Protein AF-A0A8J3ELS8-F1 (afdb_monomer_lite)

pLDDT: mean 84.65, std 16.42, range [35.12, 97.94]

Secondary structure (DSSP, 8-state):
-------HHHHHHHHHHHHHHHHHHHHHHHHHHHHHHHHHHTTSS-HHHHHHHHHHHHHHHHHH-S-----

Organism: NCBI:txid1437324

Foldseek 3Di:
DDPPDDDPVRVVVVVVVLVVVLVVVLVVLVVVLVVQVVCVVVVVHDPVRNVVSVVVSVVVSVVSDPDPPPD

Sequence (71 aa):
MAKNKKSKAERRRDREILNLYHQKVTEDELRLLFENFRKWDRQELPYYELTDLIHEFHKKIKKYGPCFKMG

Radius of gyration: 17.92 Å; chains: 1; bounding box: 53×21×43 Å

Structure (mmCIF, N/CA/C/O backbone):
data_AF-A0A8J3ELS8-F1
#
_entry.id   AF-A0A8J3ELS8-F1
#
loop_
_atom_site.group_PDB
_atom_site.id
_atom_site.type_symbol
_atom_site.label_atom_id
_atom_site.label_alt_id
_atom_site.label_comp_id
_atom_site.label_asym_id
_atom_site.label_entity_id
_atom_site.label_seq_id
_atom_site.pdbx_PDB_ins_code
_atom_site.Cartn_x
_atom_site.Cartn_y
_atom_site.Cartn_z
_atom_site.occupancy
_atom_site.B_iso_or_equiv
_atom_site.auth_seq_id
_atom_site.auth_comp_id
_atom_site.auth_asym_id
_atom_site.auth_atom_id
_atom_site.pdbx_PDB_model_num
ATOM 1 N N . MET A 1 1 ? 37.500 2.463 -22.298 1.00 42.25 1 MET A N 1
ATOM 2 C CA . MET A 1 1 ? 36.327 1.565 -22.397 1.00 42.25 1 MET A CA 1
ATOM 3 C C . MET A 1 1 ? 35.112 2.396 -22.787 1.00 42.25 1 MET A C 1
ATOM 5 O O . MET A 1 1 ? 34.714 3.265 -22.019 1.00 42.25 1 MET A O 1
ATOM 9 N N . ALA A 1 2 ? 34.587 2.231 -24.004 1.00 52.59 2 ALA A N 1
ATOM 10 C CA . ALA A 1 2 ? 33.426 2.994 -24.459 1.00 52.59 2 ALA A CA 1
ATOM 11 C C . ALA A 1 2 ? 32.187 2.569 -23.654 1.00 52.59 2 ALA A C 1
ATOM 13 O O . ALA A 1 2 ? 31.846 1.389 -23.617 1.00 52.59 2 ALA A O 1
ATOM 14 N N . LYS A 1 3 ? 31.518 3.519 -22.986 1.00 59.66 3 LYS A N 1
ATOM 15 C CA . LYS A 1 3 ? 30.209 3.276 -22.364 1.00 59.66 3 LYS A CA 1
ATOM 16 C C . LYS A 1 3 ? 29.238 2.903 -23.480 1.00 59.66 3 LYS A C 1
ATOM 18 O O . LYS A 1 3 ? 28.838 3.776 -24.249 1.00 59.66 3 LYS A O 1
ATOM 23 N N . ASN A 1 4 ? 28.894 1.622 -23.579 1.00 67.19 4 ASN A N 1
ATOM 24 C CA . ASN A 1 4 ? 27.937 1.122 -24.556 1.00 67.19 4 ASN A CA 1
ATOM 25 C C . ASN A 1 4 ? 26.599 1.848 -24.318 1.00 67.19 4 ASN A C 1
ATOM 27 O O . ASN A 1 4 ? 25.924 1.632 -23.309 1.00 67.19 4 ASN A O 1
ATOM 31 N N . LYS A 1 5 ? 26.264 2.819 -25.177 1.00 74.38 5 LYS A N 1
ATOM 32 C CA . LYS A 1 5 ? 25.028 3.601 -25.058 1.00 74.38 5 LYS A CA 1
ATOM 33 C C . LYS A 1 5 ? 23.875 2.687 -25.458 1.00 74.38 5 LYS A C 1
ATOM 35 O O . LYS A 1 5 ? 23.743 2.372 -26.635 1.00 74.38 5 LYS A O 1
ATOM 40 N N . LYS A 1 6 ? 23.025 2.321 -24.491 1.00 77.19 6 LYS A N 1
ATOM 41 C CA . LYS A 1 6 ? 21.771 1.597 -24.747 1.00 77.19 6 LYS A CA 1
ATOM 42 C C . LYS A 1 6 ? 21.002 2.242 -25.905 1.00 77.19 6 LYS A C 1
ATOM 44 O O . LYS A 1 6 ? 20.822 3.469 -25.944 1.00 77.19 6 LYS A O 1
ATOM 49 N N . SER A 1 7 ? 20.517 1.414 -26.819 1.00 85.62 7 SER A N 1
ATOM 50 C CA . SER A 1 7 ? 19.640 1.806 -27.914 1.00 85.62 7 SER A CA 1
ATOM 51 C C . SER A 1 7 ? 18.370 2.482 -27.382 1.00 85.62 7 SER A C 1
ATOM 53 O O . SER A 1 7 ? 17.953 2.303 -26.233 1.00 85.62 7 SER A O 1
ATOM 55 N N . LYS A 1 8 ? 17.714 3.291 -28.224 1.00 82.94 8 LYS A N 1
ATOM 56 C CA . LYS A 1 8 ? 16.389 3.853 -27.903 1.00 82.94 8 LYS A CA 1
ATOM 57 C C . LYS A 1 8 ? 15.385 2.745 -27.544 1.00 82.94 8 LYS A C 1
ATOM 59 O O . LYS A 1 8 ? 14.622 2.931 -26.603 1.00 82.94 8 LYS A O 1
ATOM 64 N N . ALA A 1 9 ? 15.440 1.602 -28.231 1.00 86.19 9 ALA A N 1
ATOM 65 C CA . ALA A 1 9 ? 14.560 0.462 -27.972 1.00 86.19 9 ALA A CA 1
ATOM 66 C C . ALA A 1 9 ? 14.809 -0.179 -26.595 1.00 86.19 9 ALA A C 1
ATOM 68 O O . ALA A 1 9 ? 13.862 -0.461 -25.870 1.00 86.19 9 ALA A O 1
ATOM 69 N N . GLU A 1 10 ? 16.072 -0.345 -26.196 1.00 84.06 10 GLU A N 1
ATOM 70 C CA . GLU A 1 10 ? 16.433 -0.897 -24.881 1.00 84.06 10 GLU A CA 1
ATOM 71 C C . GLU A 1 10 ? 15.965 0.010 -23.745 1.00 84.06 10 GLU A C 1
ATOM 73 O O . GLU A 1 10 ? 15.322 -0.448 -22.810 1.00 84.06 10 GLU A O 1
ATOM 78 N N . ARG A 1 11 ? 16.182 1.325 -23.872 1.00 86.38 11 ARG A N 1
ATOM 79 C CA . ARG A 1 11 ? 15.687 2.295 -22.882 1.00 86.38 11 ARG A CA 1
ATOM 80 C C . ARG A 1 11 ? 14.164 2.314 -22.781 1.00 86.38 11 ARG A C 1
ATOM 82 O O . ARG A 1 11 ? 13.647 2.602 -21.708 1.00 86.38 11 ARG A O 1
ATOM 89 N N . ARG A 1 12 ? 13.452 2.062 -23.883 1.00 85.44 12 ARG A N 1
ATOM 90 C CA . ARG A 1 12 ? 11.989 1.969 -23.880 1.00 85.44 12 ARG A CA 1
ATOM 91 C C . ARG A 1 12 ? 11.524 0.725 -23.121 1.00 85.44 12 ARG A C 1
ATOM 93 O O . ARG A 1 12 ? 10.708 0.871 -22.221 1.00 85.44 12 ARG A O 1
ATOM 100 N N . ARG A 1 13 ? 12.106 -0.444 -23.411 1.00 87.94 13 ARG A N 1
ATOM 101 C CA . ARG A 1 13 ? 11.809 -1.688 -22.682 1.00 87.94 13 ARG A CA 1
ATOM 102 C C . ARG A 1 13 ? 12.101 -1.565 -21.191 1.00 87.94 13 ARG A C 1
ATOM 104 O O . ARG A 1 13 ? 11.257 -1.924 -20.383 1.00 87.94 13 ARG A O 1
ATOM 111 N N . ASP A 1 14 ? 13.248 -0.996 -20.825 1.00 85.06 14 ASP A N 1
ATOM 112 C CA . ASP A 1 14 ? 13.611 -0.796 -19.417 1.00 85.06 14 ASP A CA 1
ATOM 113 C C . ASP A 1 14 ? 12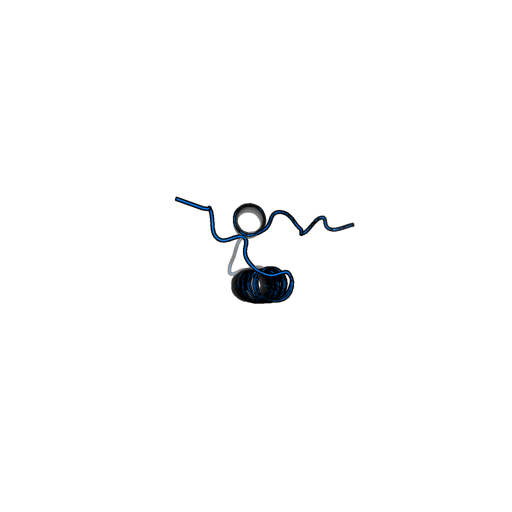.576 0.076 -18.685 1.00 85.06 14 ASP A C 1
ATOM 115 O O . ASP A 1 14 ? 12.204 -0.217 -17.552 1.00 85.06 14 ASP A O 1
ATOM 119 N N . ARG A 1 15 ? 12.067 1.132 -19.339 1.00 87.25 15 ARG A N 1
ATOM 120 C CA . ARG A 1 15 ? 11.000 1.978 -18.779 1.00 87.25 15 ARG A CA 1
ATOM 121 C C . ARG A 1 15 ? 9.672 1.240 -18.665 1.00 87.25 15 ARG A C 1
ATOM 123 O O . ARG A 1 15 ? 8.988 1.413 -17.667 1.00 87.25 15 ARG A O 1
ATOM 130 N N . GLU A 1 16 ? 9.304 0.443 -19.664 1.00 89.31 16 GLU A N 1
ATOM 131 C CA . GLU A 1 16 ? 8.078 -0.363 -19.634 1.00 89.31 16 GLU A CA 1
ATOM 132 C C . GLU A 1 16 ? 8.129 -1.393 -18.496 1.00 89.31 16 GLU A C 1
ATOM 134 O O . GLU A 1 16 ? 7.175 -1.499 -17.732 1.00 89.31 16 GLU A O 1
ATOM 139 N N . ILE A 1 17 ? 9.266 -2.070 -18.303 1.00 88.75 17 ILE A N 1
ATOM 140 C CA . ILE A 1 17 ? 9.478 -3.006 -17.187 1.00 88.75 17 ILE A CA 1
ATOM 141 C C . ILE A 1 17 ? 9.369 -2.286 -15.840 1.00 88.75 17 ILE A C 1
ATOM 143 O O . ILE A 1 17 ? 8.680 -2.771 -14.944 1.00 88.75 17 ILE A O 1
ATOM 147 N N . LEU A 1 18 ? 10.015 -1.124 -15.696 1.00 86.50 18 LEU A N 1
ATOM 148 C CA . LEU A 1 18 ? 9.907 -0.318 -14.479 1.00 86.50 18 LEU A CA 1
ATOM 149 C C . LEU A 1 18 ? 8.457 0.104 -14.221 1.00 86.50 18 LEU A C 1
ATOM 151 O O . LEU A 1 18 ? 7.970 -0.070 -13.111 1.00 86.50 18 LEU A O 1
ATOM 155 N N . ASN A 1 19 ? 7.742 0.583 -15.240 1.00 86.19 19 ASN A N 1
ATOM 156 C CA . ASN A 1 19 ? 6.338 0.972 -15.110 1.00 86.19 19 ASN A CA 1
ATOM 157 C C . ASN A 1 19 ? 5.447 -0.196 -14.675 1.00 86.19 19 ASN A C 1
ATOM 159 O O . ASN A 1 19 ? 4.641 -0.021 -13.766 1.00 86.19 19 ASN A O 1
ATOM 163 N N . LEU A 1 20 ? 5.613 -1.380 -15.270 1.00 89.38 20 LEU A N 1
ATOM 164 C CA . LEU A 1 20 ? 4.861 -2.577 -14.880 1.00 89.38 20 LEU A CA 1
ATOM 165 C C . LEU A 1 20 ? 5.16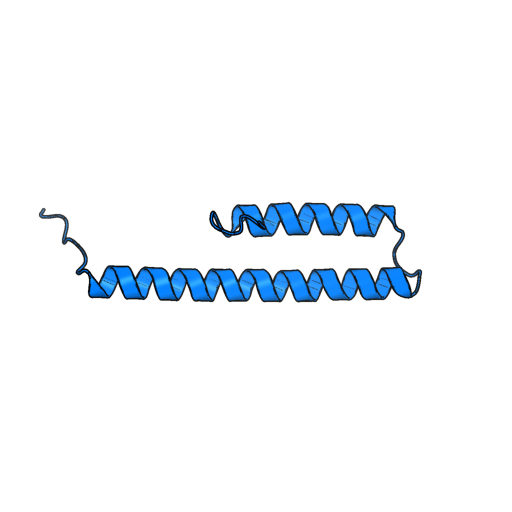6 -2.993 -13.438 1.00 89.38 20 LEU A C 1
ATOM 167 O O . LEU A 1 20 ? 4.259 -3.356 -12.692 1.00 89.38 20 LEU A O 1
ATOM 171 N N . TYR A 1 21 ? 6.433 -2.908 -13.026 1.00 87.94 21 TYR A N 1
ATOM 172 C CA . TYR A 1 21 ? 6.825 -3.164 -11.644 1.00 87.94 21 TYR A CA 1
ATOM 173 C C . TYR A 1 21 ? 6.171 -2.166 -10.681 1.00 87.94 21 TYR A C 1
ATOM 175 O O . TYR A 1 21 ? 5.584 -2.574 -9.682 1.00 87.94 21 TYR A O 1
ATOM 183 N N . HIS A 1 22 ? 6.221 -0.869 -10.998 1.00 85.88 22 HIS A N 1
ATOM 184 C CA . HIS A 1 22 ? 5.589 0.175 -10.194 1.00 85.88 22 HIS A CA 1
ATOM 185 C C . HIS A 1 22 ? 4.082 -0.037 -10.077 1.00 85.88 22 HIS A C 1
ATOM 187 O O . HIS A 1 22 ? 3.558 -0.014 -8.968 1.00 85.88 22 HIS A O 1
ATOM 193 N N . GLN A 1 23 ? 3.407 -0.307 -11.197 1.00 88.25 23 GLN A N 1
ATOM 194 C CA . GLN A 1 23 ? 1.977 -0.594 -11.219 1.00 88.25 23 GLN A CA 1
ATOM 195 C C . GLN A 1 23 ? 1.642 -1.774 -10.307 1.00 88.25 23 GLN A C 1
ATOM 197 O O . GLN A 1 23 ? 0.773 -1.647 -9.451 1.00 88.25 23 GLN A O 1
ATOM 202 N N . LYS A 1 24 ? 2.369 -2.889 -10.435 1.00 91.00 24 LYS A N 1
ATOM 203 C CA . LYS A 1 24 ? 2.140 -4.076 -9.608 1.00 91.00 24 LYS A CA 1
ATOM 204 C C . LYS A 1 24 ? 2.295 -3.774 -8.115 1.00 91.00 24 LYS A C 1
ATOM 206 O O . LYS A 1 24 ? 1.420 -4.119 -7.333 1.00 91.00 24 LYS A O 1
ATOM 211 N N . VAL A 1 25 ? 3.379 -3.101 -7.724 1.00 89.25 25 VAL A N 1
ATOM 212 C CA . VAL A 1 25 ? 3.621 -2.734 -6.317 1.00 89.25 25 VAL A CA 1
ATOM 213 C C . VAL A 1 25 ? 2.510 -1.827 -5.786 1.00 89.25 25 VAL A C 1
ATOM 215 O O . VAL A 1 25 ? 2.034 -2.026 -4.671 1.00 89.25 25 VAL A O 1
ATOM 218 N N . THR A 1 26 ? 2.073 -0.846 -6.576 1.00 90.19 26 THR A N 1
ATOM 219 C CA . THR A 1 26 ? 0.965 0.037 -6.200 1.00 90.19 26 THR A CA 1
ATOM 220 C C . THR A 1 26 ? -0.350 -0.728 -6.055 1.00 90.19 26 THR A C 1
ATOM 222 O O . THR A 1 26 ? -1.061 -0.506 -5.080 1.00 90.19 26 THR A O 1
ATOM 225 N N . GLU A 1 27 ? -0.670 -1.638 -6.976 1.00 93.31 27 GLU A N 1
ATOM 226 C CA . GLU A 1 27 ? -1.873 -2.476 -6.896 1.00 93.31 27 GLU A CA 1
ATOM 227 C C . GLU A 1 27 ? -1.860 -3.392 -5.665 1.00 93.31 27 GLU A C 1
ATOM 229 O O . GLU A 1 27 ? -2.875 -3.500 -4.976 1.00 93.31 27 GLU A O 1
ATOM 234 N N . ASP A 1 28 ? -0.723 -4.013 -5.352 1.00 93.00 28 ASP A N 1
ATOM 235 C CA . ASP A 1 28 ? -0.583 -4.892 -4.187 1.00 93.00 28 ASP A CA 1
ATOM 236 C C . ASP A 1 28 ? -0.773 -4.114 -2.868 1.00 93.00 28 ASP A C 1
ATOM 238 O O . ASP A 1 28 ? -1.521 -4.544 -1.987 1.00 93.00 28 ASP A O 1
ATOM 242 N N . GLU A 1 29 ? -0.170 -2.928 -2.744 1.00 93.62 29 GLU A N 1
ATOM 243 C CA . GLU A 1 29 ? -0.345 -2.068 -1.564 1.00 93.62 29 GLU A CA 1
ATOM 244 C C . GLU A 1 29 ? -1.771 -1.489 -1.472 1.00 93.62 29 GLU A C 1
ATOM 246 O O . GLU A 1 29 ? -2.311 -1.362 -0.372 1.00 93.62 29 GLU A O 1
ATOM 251 N N . LEU A 1 30 ? -2.423 -1.191 -2.605 1.00 94.06 30 LEU A N 1
ATOM 252 C CA . LEU A 1 30 ? -3.825 -0.752 -2.639 1.00 94.06 30 LEU A CA 1
ATOM 253 C C . LEU A 1 30 ? -4.769 -1.845 -2.135 1.00 94.06 30 LEU A C 1
ATOM 255 O O . LEU A 1 30 ? -5.686 -1.557 -1.367 1.00 94.06 30 LEU A O 1
ATOM 259 N N . ARG A 1 31 ? -4.539 -3.102 -2.533 1.00 95.75 31 ARG A N 1
ATOM 260 C CA . ARG A 1 31 ? -5.320 -4.249 -2.045 1.00 95.75 31 ARG A CA 1
ATOM 261 C C . ARG A 1 31 ? -5.173 -4.416 -0.536 1.00 95.75 31 ARG A C 1
ATOM 263 O O . ARG A 1 31 ? -6.169 -4.640 0.147 1.00 95.75 31 ARG A O 1
ATOM 270 N N . LEU A 1 32 ? -3.959 -4.254 -0.007 1.00 94.62 32 LEU A N 1
ATOM 271 C CA . LEU A 1 32 ? -3.724 -4.295 1.436 1.00 94.62 32 LEU A CA 1
ATOM 272 C C . LEU A 1 32 ? -4.460 -3.161 2.163 1.00 94.62 32 LEU A C 1
ATOM 274 O O . LEU A 1 32 ? -5.105 -3.398 3.183 1.00 94.62 32 LEU A O 1
ATOM 278 N N . LEU A 1 33 ? -4.391 -1.938 1.631 1.00 96.50 33 LEU A N 1
ATOM 279 C CA . LEU A 1 33 ? -5.090 -0.795 2.208 1.00 96.50 33 LEU A CA 1
ATOM 280 C C . LEU A 1 33 ? -6.613 -0.998 2.194 1.00 96.50 33 LEU A C 1
ATOM 282 O O . LEU A 1 33 ? -7.278 -0.704 3.186 1.00 96.50 33 LEU A O 1
ATOM 286 N N . PHE A 1 34 ? -7.160 -1.551 1.112 1.00 97.12 34 PHE A N 1
ATOM 287 C CA . PHE A 1 34 ? -8.582 -1.868 1.004 1.00 97.12 34 PHE A CA 1
ATOM 288 C C . PHE A 1 34 ? -9.050 -2.859 2.078 1.00 97.12 34 PHE A C 1
ATOM 290 O O . PHE A 1 34 ? -10.090 -2.647 2.697 1.00 97.12 34 PHE A O 1
ATOM 297 N N . GLU A 1 35 ? -8.268 -3.898 2.375 1.00 97.50 35 GLU A N 1
ATOM 298 C CA . GLU A 1 35 ? -8.596 -4.818 3.471 1.00 97.50 35 GLU A CA 1
ATOM 299 C C . GLU A 1 35 ? -8.615 -4.115 4.838 1.00 97.50 35 GLU A C 1
ATOM 301 O O . GLU A 1 35 ? -9.452 -4.431 5.683 1.00 97.50 35 GLU A O 1
ATOM 306 N N . ASN A 1 36 ? -7.765 -3.107 5.054 1.00 97.69 36 ASN A N 1
ATOM 307 C CA . ASN A 1 36 ? -7.819 -2.294 6.273 1.00 97.69 36 ASN A CA 1
ATOM 308 C C . ASN A 1 36 ? -9.079 -1.417 6.326 1.00 97.69 36 ASN A C 1
ATOM 310 O O . ASN A 1 36 ? -9.701 -1.325 7.383 1.00 97.69 36 ASN A O 1
ATOM 314 N N . PHE A 1 37 ? -9.513 -0.849 5.195 1.00 97.81 37 PHE A N 1
ATOM 315 C CA . PHE A 1 37 ? -10.804 -0.157 5.112 1.00 97.81 37 PHE A CA 1
ATOM 316 C C . PHE A 1 37 ? -11.974 -1.086 5.447 1.00 97.81 37 PHE A C 1
ATOM 318 O O . PHE A 1 37 ? -12.867 -0.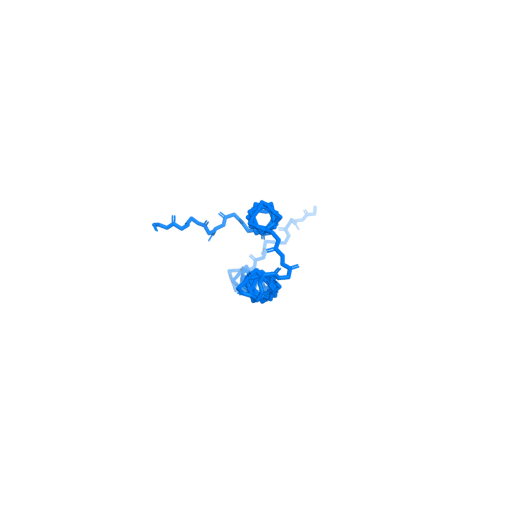689 6.188 1.00 97.81 37 PHE A O 1
ATOM 325 N N . ARG A 1 38 ? -11.954 -2.338 4.971 1.00 97.94 38 ARG A N 1
ATOM 326 C CA . ARG A 1 38 ? -12.989 -3.330 5.308 1.00 97.94 38 ARG A CA 1
ATOM 327 C C . ARG A 1 38 ? -13.022 -3.659 6.799 1.00 97.94 38 ARG A C 1
ATOM 329 O O . ARG A 1 38 ? -14.100 -3.809 7.362 1.00 97.94 38 ARG A O 1
ATOM 336 N N . LYS A 1 39 ? -11.859 -3.773 7.447 1.00 97.81 39 LYS A N 1
ATOM 337 C CA . LYS A 1 39 ? -11.783 -3.972 8.905 1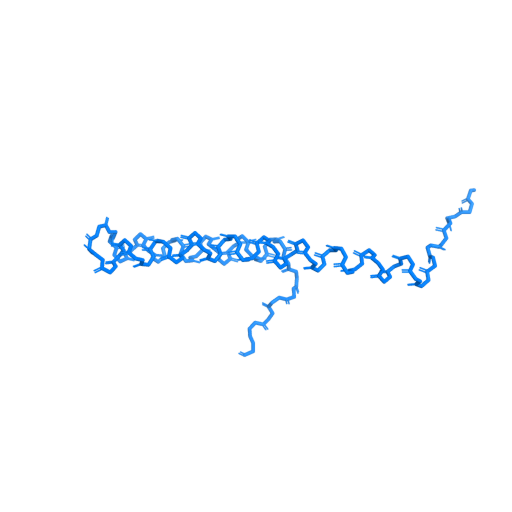.00 97.81 39 LYS A CA 1
ATOM 338 C C . LYS A 1 39 ? -12.350 -2.774 9.663 1.00 97.81 39 LYS A C 1
ATOM 340 O O . LYS A 1 39 ? -13.095 -2.959 10.619 1.00 97.81 39 LYS A O 1
ATOM 345 N N . TRP A 1 40 ? -12.034 -1.560 9.220 1.00 97.56 40 TRP A N 1
ATOM 346 C CA . TRP A 1 40 ? -12.579 -0.337 9.810 1.00 97.56 40 TRP A CA 1
ATOM 347 C C . TRP A 1 40 ? -14.101 -0.241 9.657 1.00 97.56 40 TRP A C 1
ATOM 349 O O . TRP A 1 40 ? -14.784 0.051 10.634 1.00 97.56 40 TRP A O 1
ATOM 359 N N . ASP A 1 41 ? -14.639 -0.566 8.480 1.00 97.38 41 ASP A N 1
ATOM 360 C CA . ASP A 1 41 ? -16.087 -0.587 8.220 1.00 97.38 41 ASP A CA 1
ATOM 361 C C . ASP A 1 41 ? -16.827 -1.569 9.148 1.00 97.38 41 ASP A C 1
ATOM 363 O O . ASP A 1 41 ? -17.902 -1.280 9.669 1.00 97.38 41 ASP A O 1
ATOM 367 N N . ARG A 1 42 ? -16.187 -2.702 9.464 1.00 97.81 42 ARG A N 1
ATOM 368 C CA . ARG A 1 42 ? -16.674 -3.680 10.452 1.00 97.81 42 ARG A CA 1
ATOM 369 C C . ARG A 1 42 ? -16.398 -3.304 11.912 1.00 97.81 42 ARG A C 1
ATOM 371 O O . ARG A 1 42 ? -16.684 -4.105 12.795 1.00 97.81 42 ARG A O 1
ATOM 378 N N . GLN A 1 43 ? -15.846 -2.119 12.180 1.00 96.25 43 GLN A N 1
ATOM 379 C CA . GLN A 1 43 ? -15.430 -1.646 13.510 1.00 96.25 43 GLN A CA 1
ATOM 380 C C . GLN A 1 43 ? -14.343 -2.512 14.183 1.00 96.25 43 GLN A C 1
ATOM 382 O O . GLN A 1 43 ? -14.116 -2.413 15.385 1.00 96.25 43 GLN A O 1
ATOM 387 N N . GLU A 1 44 ? -13.628 -3.334 13.408 1.00 97.56 44 GLU A N 1
ATOM 388 C CA . GLU A 1 44 ? -12.505 -4.173 13.863 1.00 97.56 44 GLU A CA 1
ATOM 389 C C . GLU A 1 44 ? -11.179 -3.396 13.899 1.00 97.56 44 GLU A C 1
ATOM 391 O O . GLU A 1 44 ? -10.190 -3.874 14.451 1.00 97.56 44 GLU A O 1
ATOM 396 N N . LEU A 1 45 ? -11.148 -2.215 13.275 1.00 96.25 45 LEU A N 1
ATOM 397 C CA . LEU A 1 45 ? -9.994 -1.327 13.211 1.00 96.25 45 LEU A CA 1
ATOM 398 C C . LEU A 1 45 ? -10.428 0.096 13.596 1.00 96.25 45 LEU A C 1
ATOM 400 O O . LEU A 1 45 ? -11.324 0.648 12.950 1.00 96.25 45 LEU A O 1
ATOM 404 N N . PRO A 1 46 ? -9.814 0.722 14.610 1.00 96.69 46 PRO A N 1
ATOM 405 C CA . PRO A 1 46 ? -10.111 2.101 14.973 1.00 96.69 46 PRO A CA 1
ATOM 406 C C . PRO A 1 46 ? -9.764 3.092 13.858 1.00 96.69 46 PRO A C 1
ATOM 408 O O . PRO A 1 46 ? -8.826 2.893 13.086 1.00 96.69 46 PRO A O 1
ATOM 411 N N . TYR A 1 47 ? -10.478 4.221 13.826 1.00 95.12 47 TYR A N 1
ATOM 412 C CA . TYR A 1 47 ? -10.237 5.294 12.855 1.00 95.12 47 TYR A CA 1
ATOM 413 C C . TYR A 1 47 ? -8.771 5.760 12.832 1.00 95.12 47 TYR A C 1
ATOM 415 O O . TYR A 1 47 ? -8.191 5.886 11.758 1.00 95.12 47 TYR A O 1
ATOM 423 N N . TYR A 1 48 ? -8.158 5.984 14.000 1.00 96.94 48 TYR A N 1
ATOM 424 C CA . TYR A 1 48 ? -6.785 6.495 14.070 1.00 96.94 48 TYR A CA 1
ATOM 425 C C . TYR A 1 48 ? -5.773 5.500 13.474 1.00 96.94 48 TYR A C 1
ATOM 427 O O . TYR A 1 48 ? -4.890 5.899 12.715 1.00 96.94 48 TYR A O 1
ATOM 435 N N . GLU A 1 49 ? -5.958 4.196 13.700 1.00 96.50 49 GLU A N 1
ATOM 436 C CA . GLU A 1 49 ? -5.094 3.164 13.111 1.00 96.50 49 GLU A CA 1
ATOM 437 C C . GLU A 1 49 ? -5.256 3.097 11.592 1.00 96.50 49 GLU A C 1
ATOM 439 O O . GLU A 1 49 ? -4.267 2.993 10.866 1.00 96.50 49 GLU A O 1
ATOM 444 N N . LEU A 1 50 ? -6.487 3.231 11.084 1.00 97.06 50 LEU A N 1
ATOM 445 C CA . LEU A 1 50 ? -6.716 3.332 9.645 1.00 97.06 50 LEU A CA 1
ATOM 446 C C . LEU A 1 50 ? -5.992 4.549 9.051 1.00 97.06 50 LEU A C 1
ATOM 448 O O . LEU A 1 50 ? -5.367 4.429 7.995 1.00 97.06 50 LEU A O 1
ATOM 452 N N . THR A 1 51 ? -6.035 5.707 9.719 1.00 96.25 51 THR A N 1
ATOM 453 C CA . THR A 1 51 ? -5.340 6.906 9.226 1.00 96.25 51 THR A CA 1
ATOM 454 C C . THR A 1 51 ? -3.828 6.719 9.159 1.00 96.25 51 THR A C 1
ATOM 456 O O . THR A 1 51 ? -3.211 7.115 8.169 1.00 96.25 51 THR A O 1
ATOM 459 N N . ASP A 1 52 ? -3.228 6.044 10.139 1.00 97.06 52 ASP A N 1
ATOM 460 C CA . ASP A 1 52 ? -1.795 5.740 10.125 1.00 97.06 52 ASP A CA 1
ATOM 461 C C . ASP A 1 52 ? -1.425 4.788 8.983 1.00 97.06 52 ASP A C 1
ATOM 463 O O . ASP A 1 52 ? -0.438 5.012 8.276 1.00 97.06 52 ASP A O 1
ATOM 467 N N . LEU A 1 53 ? -2.257 3.778 8.718 1.00 96.69 53 LEU A N 1
ATOM 468 C CA . LEU A 1 53 ? -2.061 2.857 7.595 1.00 96.69 53 LEU A CA 1
ATOM 469 C C . LEU A 1 53 ? -2.160 3.568 6.236 1.00 96.69 53 LEU A C 1
ATOM 471 O O . LEU A 1 53 ? -1.372 3.271 5.334 1.00 96.69 53 LEU A O 1
ATOM 475 N N . ILE A 1 54 ? -3.062 4.545 6.090 1.00 95.25 54 ILE A N 1
ATOM 476 C CA . ILE A 1 54 ? -3.145 5.399 4.892 1.00 95.25 54 ILE A CA 1
ATOM 477 C C . ILE A 1 54 ? -1.858 6.226 4.728 1.00 95.25 54 ILE A C 1
ATOM 479 O O . ILE A 1 54 ? -1.323 6.340 3.621 1.00 95.25 54 ILE A O 1
ATOM 483 N N . HIS A 1 55 ? -1.319 6.787 5.814 1.00 95.06 55 HIS A N 1
ATOM 484 C CA . HIS A 1 55 ? -0.056 7.527 5.762 1.00 95.06 55 HIS A CA 1
ATOM 485 C C . HIS A 1 55 ? 1.126 6.635 5.355 1.00 95.06 55 HIS A C 1
ATOM 487 O O . HIS A 1 55 ? 1.937 7.036 4.514 1.00 95.06 55 HIS A O 1
ATOM 493 N N . GLU A 1 56 ? 1.223 5.422 5.903 1.00 93.56 56 GLU A N 1
ATOM 494 C CA . GLU A 1 56 ? 2.267 4.458 5.538 1.00 93.56 56 GLU A CA 1
ATOM 495 C C . GLU A 1 56 ? 2.160 4.011 4.076 1.00 93.56 56 GLU A C 1
ATOM 497 O O . GLU A 1 56 ? 3.169 3.953 3.366 1.00 93.56 56 GLU A O 1
ATOM 502 N N . PHE A 1 57 ? 0.942 3.793 3.581 1.00 93.50 57 PHE A N 1
ATOM 503 C CA . PHE A 1 57 ? 0.686 3.525 2.168 1.00 93.50 57 PHE A CA 1
ATOM 504 C C . PHE A 1 57 ? 1.230 4.646 1.264 1.00 93.50 57 PHE A C 1
ATOM 506 O O . PHE A 1 57 ? 1.985 4.382 0.321 1.00 93.50 57 PHE A O 1
ATOM 513 N N . HIS A 1 58 ? 0.943 5.912 1.588 1.00 90.06 58 HIS A N 1
ATOM 514 C CA . HIS A 1 58 ? 1.472 7.050 0.831 1.00 90.06 58 HIS A CA 1
ATOM 515 C C . HIS A 1 58 ? 3.006 7.123 0.871 1.00 90.06 58 HIS A C 1
ATOM 517 O O . HIS A 1 58 ? 3.637 7.393 -0.157 1.00 90.06 58 HIS A O 1
ATOM 523 N N . LYS A 1 59 ? 3.631 6.848 2.026 1.00 90.25 59 LYS A N 1
ATOM 524 C CA . LYS A 1 59 ? 5.100 6.794 2.144 1.00 90.25 59 LYS A CA 1
ATOM 525 C C . LYS A 1 59 ? 5.692 5.707 1.249 1.00 90.25 59 LYS A C 1
ATOM 527 O O . LYS A 1 59 ? 6.675 5.967 0.549 1.00 90.25 59 LYS A O 1
ATOM 532 N N . LYS A 1 60 ? 5.095 4.511 1.238 1.00 87.56 60 LYS A N 1
ATOM 533 C CA . LYS A 1 60 ? 5.545 3.393 0.401 1.00 87.56 60 LYS A CA 1
ATOM 534 C C . LYS A 1 60 ? 5.439 3.723 -1.082 1.00 87.56 60 LYS A C 1
ATOM 536 O O . LYS A 1 60 ? 6.444 3.633 -1.782 1.00 87.56 60 LYS A O 1
ATOM 541 N N . ILE A 1 61 ? 4.287 4.182 -1.568 1.00 85.75 61 ILE A N 1
ATOM 542 C CA . ILE A 1 61 ? 4.130 4.503 -2.997 1.00 85.75 61 ILE A CA 1
ATOM 543 C C . ILE A 1 61 ? 5.094 5.605 -3.432 1.00 85.75 61 ILE A C 1
ATOM 545 O O . ILE A 1 61 ? 5.731 5.482 -4.478 1.00 85.75 61 ILE A O 1
ATOM 549 N N . LYS A 1 62 ? 5.284 6.640 -2.606 1.00 82.94 62 LYS A N 1
ATOM 550 C CA . LYS A 1 62 ? 6.255 7.706 -2.884 1.00 82.94 62 LYS A CA 1
ATOM 551 C C . LYS A 1 62 ? 7.691 7.183 -2.978 1.00 82.94 62 LYS A C 1
ATOM 553 O O . LYS A 1 62 ? 8.471 7.682 -3.786 1.00 82.94 62 LYS A O 1
ATOM 558 N N . LYS A 1 63 ? 8.052 6.181 -2.168 1.00 80.44 63 LYS A N 1
ATOM 559 C CA . LYS A 1 63 ? 9.369 5.528 -2.217 1.00 80.44 63 LYS A CA 1
ATOM 560 C C . LYS A 1 63 ? 9.556 4.721 -3.500 1.00 80.44 63 LYS A C 1
ATOM 562 O O . LYS A 1 63 ? 10.658 4.700 -4.043 1.00 80.44 63 LYS A O 1
ATOM 567 N N . TYR A 1 64 ? 8.501 4.060 -3.970 1.00 69.38 64 TYR A N 1
ATOM 568 C CA . TYR A 1 64 ? 8.577 3.206 -5.147 1.00 69.38 64 TYR A CA 1
ATOM 569 C C . TYR A 1 64 ? 8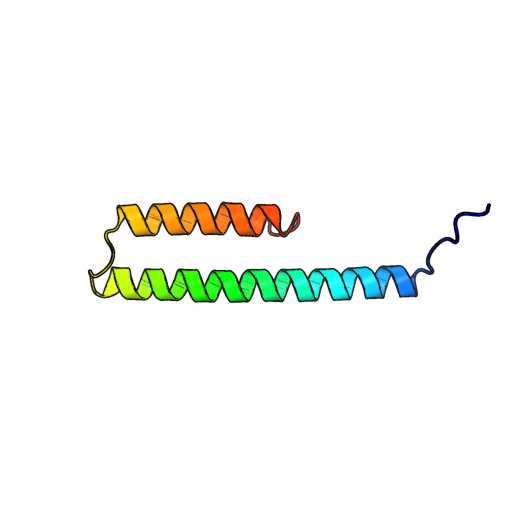.314 3.940 -6.458 1.00 69.38 64 TYR A C 1
ATOM 571 O O . TYR A 1 64 ? 8.644 3.361 -7.475 1.00 69.38 64 TYR A O 1
ATOM 579 N N . GLY A 1 65 ? 7.823 5.183 -6.496 1.00 61.97 65 GLY A N 1
ATOM 580 C CA . GLY A 1 65 ? 7.612 5.894 -7.763 1.00 61.97 65 GLY A CA 1
ATOM 581 C C . GLY A 1 65 ? 7.749 7.422 -7.676 1.00 61.97 65 GLY A C 1
ATOM 582 O O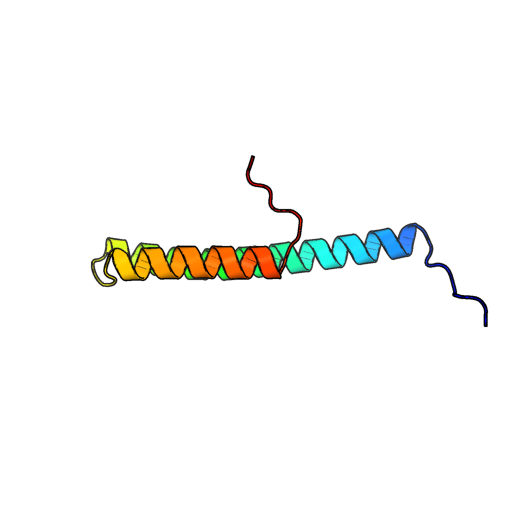 . GLY A 1 65 ? 7.059 8.047 -6.874 1.00 61.97 65 GLY A O 1
ATOM 583 N N . PRO A 1 66 ? 8.543 8.074 -8.553 1.00 53.16 66 PRO A N 1
ATOM 584 C CA . PRO A 1 66 ? 8.563 9.535 -8.685 1.00 53.16 66 PRO A CA 1
ATOM 585 C C . PRO A 1 66 ? 7.411 10.118 -9.539 1.00 53.16 66 PRO A C 1
ATOM 587 O O . PRO A 1 66 ? 7.468 11.289 -9.906 1.00 53.16 66 PRO A O 1
ATOM 590 N N . CYS A 1 67 ? 6.373 9.349 -9.898 1.00 49.09 67 CYS A N 1
ATOM 591 C CA . CYS A 1 67 ? 5.370 9.767 -10.896 1.00 49.09 67 CYS A CA 1
ATOM 592 C C . CYS A 1 67 ? 3.919 9.353 -10.594 1.00 49.09 67 CYS A C 1
ATOM 594 O O . CYS A 1 67 ? 3.174 9.000 -11.498 1.00 49.09 67 CYS A O 1
ATOM 596 N N . PHE A 1 68 ? 3.480 9.469 -9.343 1.00 48.97 68 PHE A N 1
ATOM 597 C CA . PHE A 1 68 ? 2.055 9.663 -9.055 1.00 48.97 68 PHE A CA 1
ATOM 598 C C . PHE A 1 68 ? 1.889 11.041 -8.415 1.00 48.97 68 PHE A C 1
ATOM 600 O O . PHE A 1 68 ? 1.809 11.190 -7.199 1.00 48.97 68 PHE A O 1
ATOM 607 N N . LYS A 1 69 ? 1.906 12.088 -9.248 1.00 38.56 69 LYS A N 1
ATOM 608 C CA . LYS A 1 69 ? 1.211 13.320 -8.876 1.00 38.56 69 LYS A CA 1
ATOM 609 C C . LYS A 1 69 ? -0.264 13.029 -9.118 1.00 38.56 69 LYS A C 1
ATOM 611 O O . LYS A 1 69 ? -0.679 12.993 -10.271 1.00 38.56 69 LYS A O 1
ATOM 616 N N . MET A 1 70 ? -1.012 12.741 -8.054 1.00 40.75 70 MET A N 1
ATOM 617 C CA . MET A 1 70 ? -2.466 12.868 -8.125 1.00 40.75 70 MET A CA 1
ATOM 618 C C . MET A 1 70 ? -2.749 14.337 -8.445 1.00 40.75 70 MET A C 1
ATOM 620 O O . MET A 1 70 ? -2.298 15.217 -7.707 1.00 40.75 70 MET A O 1
ATOM 624 N N . GLY A 1 71 ? -3.322 14.564 -9.626 1.00 35.12 71 GLY A N 1
ATOM 625 C CA . GLY A 1 71 ? -3.844 15.860 -10.048 1.00 35.12 71 GLY A CA 1
ATOM 626 C C . GLY A 1 71 ? -5.155 16.162 -9.352 1.00 35.12 71 GLY A C 1
ATOM 627 O O . GLY A 1 71 ? -5.856 15.187 -8.996 1.00 35.12 71 GLY A O 1
#